Protein AF-A0A662CMB0-F1 (afdb_monomer_lite)

Structure (mmCIF, N/CA/C/O backbone):
data_AF-A0A662CMB0-F1
#
_entry.id   AF-A0A662CMB0-F1
#
loop_
_atom_site.group_PDB
_atom_site.id
_atom_site.type_symbol
_atom_site.label_atom_id
_atom_site.label_alt_id
_atom_site.label_comp_id
_atom_site.label_asym_id
_atom_site.label_entity_id
_atom_site.label_seq_id
_atom_site.pdbx_PDB_ins_code
_atom_site.Cartn_x
_atom_site.Cartn_y
_atom_site.Cartn_z
_atom_site.occupancy
_atom_site.B_iso_or_equiv
_atom_site.auth_seq_id
_atom_site.auth_comp_id
_atom_site.auth_asym_id
_atom_site.auth_atom_id
_atom_site.pdbx_PDB_model_num
ATOM 1 N N . MET A 1 1 ? -3.587 -5.339 14.484 1.00 91.12 1 MET A N 1
ATOM 2 C CA . MET A 1 1 ? -3.852 -4.414 15.624 1.00 91.12 1 MET A CA 1
ATOM 3 C C . MET A 1 1 ? -4.911 -3.403 15.194 1.00 91.12 1 MET A C 1
ATOM 5 O O . MET A 1 1 ? -4.825 -2.959 14.062 1.00 91.12 1 MET A O 1
ATOM 9 N N . GLU A 1 2 ? -5.886 -3.033 16.033 1.00 95.62 2 GLU A N 1
ATOM 10 C CA . GLU A 1 2 ? -6.926 -2.035 15.696 1.00 95.62 2 GLU A CA 1
ATOM 11 C C . GLU A 1 2 ? -7.067 -0.970 16.797 1.00 95.62 2 GLU A C 1
ATOM 13 O O . GLU A 1 2 ? -7.008 -1.289 17.985 1.00 95.62 2 GLU A O 1
ATOM 18 N N . LYS A 1 3 ? -7.257 0.295 16.406 1.00 97.94 3 LYS A N 1
ATOM 19 C CA . LYS A 1 3 ? -7.495 1.449 17.289 1.00 97.94 3 LYS A CA 1
ATOM 20 C C . LYS A 1 3 ? -8.623 2.316 16.724 1.00 97.94 3 LYS A C 1
ATOM 22 O O . LYS A 1 3 ? -8.613 2.644 15.542 1.00 97.94 3 LYS A O 1
ATOM 27 N N . LYS A 1 4 ? -9.555 2.754 17.577 1.00 98.00 4 LYS A N 1
ATOM 28 C CA . LYS A 1 4 ? -10.566 3.768 17.228 1.00 98.00 4 LYS A CA 1
ATOM 29 C C . LYS A 1 4 ? -10.103 5.171 17.625 1.00 98.00 4 LYS A C 1
ATOM 31 O O . LYS A 1 4 ? -9.607 5.362 18.733 1.00 98.00 4 LYS A O 1
ATOM 36 N N . LEU A 1 5 ? -10.309 6.140 16.736 1.00 96.88 5 LEU A N 1
ATOM 37 C CA . LEU A 1 5 ? -10.034 7.568 16.909 1.00 96.88 5 LEU A CA 1
ATOM 38 C C . LEU A 1 5 ? -11.304 8.356 16.542 1.00 96.88 5 LEU A C 1
ATOM 40 O O . LEU A 1 5 ? -11.533 8.706 15.384 1.00 96.88 5 LEU A O 1
ATOM 44 N N . GLY A 1 6 ? -12.186 8.589 17.516 1.00 96.62 6 GLY A N 1
ATOM 45 C CA . GLY A 1 6 ? -13.508 9.171 17.254 1.00 96.62 6 GLY A CA 1
ATOM 46 C C . GLY A 1 6 ? -14.345 8.269 16.337 1.00 96.62 6 GLY A C 1
ATOM 47 O O . GLY A 1 6 ? -14.654 7.136 16.702 1.00 96.62 6 GLY A O 1
ATOM 48 N N . LYS A 1 7 ? -14.698 8.764 15.142 1.00 97.38 7 LYS A N 1
ATOM 49 C CA . LYS A 1 7 ? -15.419 7.990 14.110 1.00 97.38 7 LYS A CA 1
ATOM 50 C C . LYS A 1 7 ? -14.499 7.138 13.223 1.00 97.38 7 LYS A C 1
ATOM 52 O O . LYS A 1 7 ? -14.997 6.301 12.478 1.00 97.38 7 LYS A O 1
ATOM 57 N N . LEU A 1 8 ? -13.183 7.347 13.283 1.00 97.31 8 LEU A N 1
ATOM 58 C CA . LEU A 1 8 ? -12.203 6.628 12.472 1.00 97.31 8 LEU A CA 1
ATOM 59 C C . LEU A 1 8 ? -11.800 5.314 13.156 1.00 97.31 8 LEU A C 1
ATOM 61 O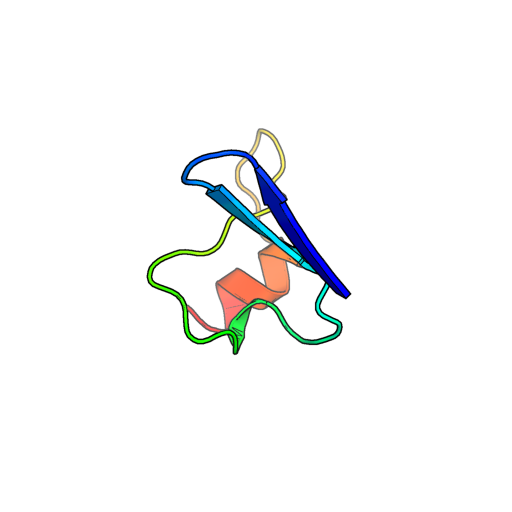 O . LEU A 1 8 ? -11.539 5.299 14.359 1.00 97.31 8 LEU A O 1
ATOM 65 N N . SER A 1 9 ? -11.689 4.229 12.389 1.00 97.44 9 SER A N 1
ATOM 66 C CA . SER A 1 9 ? -10.968 3.025 12.815 1.00 97.44 9 SER A CA 1
ATOM 67 C C . SER A 1 9 ? -9.669 2.894 12.024 1.00 97.44 9 SER A C 1
ATOM 69 O O . SER A 1 9 ? -9.666 3.033 10.803 1.00 97.44 9 SER A O 1
ATOM 71 N N . VAL A 1 10 ? -8.570 2.634 12.728 1.00 97.75 10 VAL A N 1
ATOM 72 C CA . VAL A 1 10 ? -7.242 2.402 12.160 1.00 97.75 10 VAL A CA 1
ATOM 73 C C . VAL A 1 10 ? -6.836 0.969 12.467 1.00 97.75 10 VAL A C 1
ATOM 75 O O . VAL A 1 10 ? -6.762 0.571 13.632 1.00 97.75 10 VAL A O 1
ATOM 78 N N . LYS A 1 11 ? -6.551 0.197 11.419 1.00 97.25 11 LYS A N 1
ATOM 79 C CA . LYS A 1 11 ? -6.135 -1.204 11.503 1.00 97.25 11 LYS A CA 1
ATOM 80 C C . LYS A 1 11 ? -4.750 -1.371 10.890 1.00 97.25 11 LYS A C 1
ATOM 82 O O . LYS A 1 11 ? -4.501 -0.897 9.789 1.00 97.25 11 LYS A O 1
ATOM 87 N N . LEU A 1 12 ? -3.876 -2.081 11.593 1.00 97.25 12 LEU A N 1
ATOM 88 C CA . LEU A 1 12 ? -2.658 -2.659 11.038 1.00 97.25 12 LEU A CA 1
ATOM 89 C C . LEU A 1 12 ? -2.960 -4.096 10.619 1.00 97.25 12 LEU A C 1
ATOM 91 O O . LEU A 1 12 ? -3.381 -4.899 11.464 1.00 97.25 12 LEU A O 1
ATOM 95 N N . ALA A 1 13 ? -2.716 -4.385 9.345 1.00 95.62 13 ALA A N 1
ATOM 96 C CA . ALA A 1 13 ? -2.850 -5.695 8.729 1.00 95.62 13 ALA A CA 1
ATOM 97 C C . ALA A 1 13 ? -1.544 -6.070 8.018 1.00 95.62 13 ALA A C 1
ATOM 99 O O . ALA A 1 13 ? -0.849 -5.200 7.495 1.00 95.62 13 ALA A O 1
ATOM 100 N N . GLU A 1 14 ? -1.236 -7.361 8.007 1.00 98.06 14 GLU A N 1
ATOM 101 C CA . GLU A 1 14 ? -0.169 -7.955 7.205 1.00 98.06 14 GLU A CA 1
ATOM 102 C C . GLU A 1 14 ? -0.822 -8.720 6.049 1.00 98.06 14 GLU A C 1
ATOM 104 O O . GLU A 1 14 ? -1.767 -9.477 6.275 1.00 98.06 14 GLU A O 1
ATOM 109 N N . GLY A 1 15 ? -0.366 -8.490 4.818 1.00 96.75 15 GLY A N 1
ATOM 110 C CA . GLY A 1 15 ? -0.925 -9.131 3.628 1.00 96.75 15 GLY A CA 1
ATOM 111 C C . GLY A 1 15 ? -0.682 -8.342 2.341 1.00 96.75 15 GLY A C 1
ATOM 112 O O . GLY A 1 15 ? 0.062 -7.360 2.329 1.00 96.75 15 GLY A O 1
ATOM 113 N N . ASP A 1 16 ? -1.329 -8.780 1.259 1.00 97.81 16 ASP A N 1
ATOM 114 C CA . ASP A 1 16 ? -1.332 -8.095 -0.037 1.00 97.81 16 ASP A CA 1
ATOM 115 C C . ASP A 1 16 ? -2.482 -7.077 -0.092 1.00 97.81 16 ASP A C 1
ATOM 117 O O . ASP A 1 16 ? -3.655 -7.437 0.016 1.00 97.81 16 ASP A O 1
ATOM 121 N N . ILE A 1 17 ? -2.149 -5.794 -0.269 1.00 97.12 17 ILE A N 1
ATOM 122 C CA . ILE A 1 17 ? -3.136 -4.706 -0.325 1.00 97.12 17 ILE A CA 1
ATOM 123 C C . ILE A 1 17 ? -4.142 -4.875 -1.476 1.00 97.12 17 ILE A C 1
ATOM 125 O O . ILE A 1 17 ? -5.253 -4.361 -1.381 1.00 97.12 17 ILE A O 1
ATOM 129 N N . THR A 1 18 ? -3.775 -5.597 -2.541 1.00 97.44 18 THR A N 1
ATOM 130 C CA . THR A 1 18 ? -4.636 -5.821 -3.715 1.00 97.44 18 THR A CA 1
ATOM 131 C C . THR A 1 18 ? -5.766 -6.819 -3.466 1.00 97.44 18 THR A C 1
ATOM 133 O O . THR A 1 18 ? -6.707 -6.868 -4.250 1.00 97.44 18 THR A O 1
ATOM 136 N N . GLU A 1 19 ? -5.710 -7.566 -2.362 1.00 97.56 19 GLU A N 1
ATOM 137 C CA . GLU A 1 19 ? -6.699 -8.585 -1.982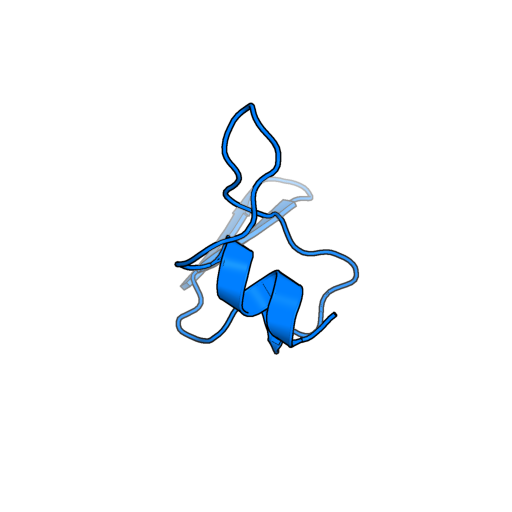 1.00 97.56 19 GLU A CA 1
ATOM 138 C C . GLU A 1 19 ? -7.582 -8.138 -0.800 1.00 97.56 19 GLU A C 1
ATOM 140 O O . GLU A 1 19 ? -8.405 -8.903 -0.293 1.00 97.56 19 GLU A O 1
ATOM 145 N N . LEU A 1 20 ? -7.409 -6.906 -0.306 1.00 96.62 20 LEU A N 1
ATOM 146 C CA . LEU A 1 20 ? -8.189 -6.405 0.824 1.00 96.62 20 LEU A CA 1
ATOM 147 C C . LEU A 1 20 ? -9.625 -6.071 0.403 1.00 96.62 20 LEU A C 1
ATOM 149 O O . LEU A 1 20 ? -9.855 -5.310 -0.534 1.00 96.62 20 LEU A O 1
ATOM 153 N N . ALA A 1 21 ? -10.599 -6.567 1.168 1.00 96.00 21 ALA A N 1
ATOM 154 C CA . ALA A 1 21 ? -12.007 -6.211 1.018 1.00 96.00 21 ALA A CA 1
ATOM 155 C C . ALA A 1 21 ? -12.266 -4.791 1.557 1.00 96.00 21 ALA A C 1
ATOM 157 O O . ALA A 1 21 ? -12.571 -4.597 2.736 1.00 96.00 21 ALA A O 1
ATOM 158 N N . THR A 1 22 ? -12.096 -3.792 0.694 1.00 96.25 22 THR A N 1
ATOM 159 C CA . THR A 1 22 ? -12.301 -2.367 0.981 1.00 96.25 22 THR A CA 1
ATOM 160 C C . THR A 1 22 ? -12.797 -1.652 -0.274 1.00 96.25 22 THR A C 1
ATOM 162 O O . THR A 1 22 ? -12.549 -2.112 -1.387 1.00 96.25 22 THR A O 1
ATOM 165 N N . ASP A 1 23 ? -13.468 -0.514 -0.108 1.00 98.31 23 ASP A N 1
ATOM 166 C CA . ASP A 1 23 ? -14.016 0.257 -1.231 1.00 98.31 23 ASP A CA 1
ATOM 167 C C . ASP A 1 23 ? -12.919 0.908 -2.092 1.00 98.31 23 ASP A C 1
ATOM 169 O O . ASP A 1 23 ? -13.101 1.133 -3.287 1.00 98.31 23 ASP A O 1
ATOM 173 N N . ALA A 1 24 ? -11.772 1.229 -1.484 1.00 97.88 24 ALA A N 1
ATOM 174 C CA . ALA A 1 24 ? -10.623 1.824 -2.159 1.00 97.88 24 ALA A CA 1
ATOM 175 C C . ALA A 1 24 ? -9.299 1.487 -1.455 1.00 97.88 24 ALA A C 1
ATOM 177 O O . ALA A 1 24 ? -9.255 1.292 -0.236 1.00 97.88 24 ALA A O 1
ATOM 178 N N . ILE A 1 25 ? -8.210 1.492 -2.230 1.00 97.44 25 ILE A N 1
ATOM 179 C CA . ILE A 1 25 ? -6.828 1.353 -1.754 1.00 97.44 25 ILE A CA 1
ATOM 180 C C . ILE A 1 25 ? -5.981 2.545 -2.209 1.00 97.44 25 ILE A C 1
ATOM 182 O O . ILE A 1 25 ? -6.238 3.149 -3.250 1.00 97.44 25 ILE A O 1
ATOM 186 N N . VAL A 1 26 ? -4.953 2.886 -1.431 1.00 97.50 26 VAL A N 1
ATOM 187 C CA . VAL A 1 26 ? -4.024 3.980 -1.753 1.00 97.50 26 VAL A CA 1
ATOM 188 C C . VAL A 1 26 ? -2.764 3.411 -2.399 1.00 97.50 26 VAL A C 1
ATOM 190 O O . VAL A 1 26 ? -2.152 2.484 -1.874 1.00 97.50 26 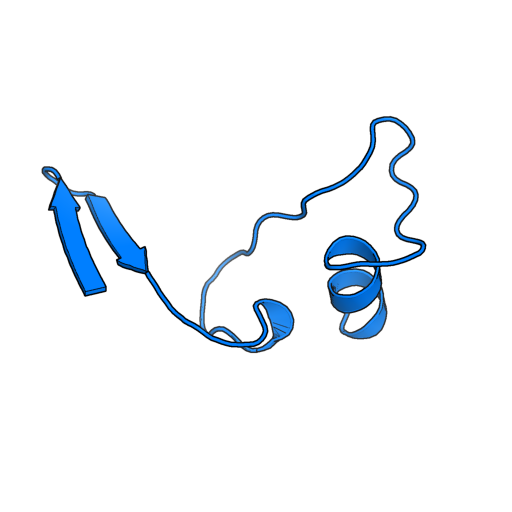VAL A O 1
ATOM 193 N N . ASN A 1 27 ? -2.351 3.994 -3.523 1.00 97.19 27 ASN A N 1
ATOM 194 C CA . ASN A 1 27 ? -1.120 3.625 -4.216 1.00 97.19 27 ASN A CA 1
ATOM 195 C C . ASN A 1 27 ? 0.071 4.473 -3.732 1.00 97.19 27 ASN A C 1
ATOM 197 O O . ASN A 1 27 ? 0.010 5.703 -3.771 1.00 97.19 27 ASN A O 1
ATOM 201 N N . ALA A 1 28 ? 1.184 3.832 -3.365 1.00 96.81 28 ALA A N 1
ATOM 202 C CA . ALA A 1 28 ? 2.464 4.517 -3.178 1.00 96.81 28 ALA A CA 1
ATOM 203 C C . ALA A 1 28 ? 3.150 4.729 -4.543 1.00 96.81 28 ALA A C 1
ATOM 205 O O . ALA A 1 28 ? 3.981 3.930 -4.981 1.00 96.81 28 ALA A O 1
ATOM 206 N N . ALA A 1 29 ? 2.750 5.797 -5.238 1.00 96.38 29 ALA A N 1
ATOM 207 C CA . ALA A 1 29 ? 3.243 6.157 -6.566 1.00 96.38 29 ALA A CA 1
ATOM 208 C C . ALA A 1 29 ? 4.466 7.095 -6.529 1.00 96.38 29 ALA A C 1
ATOM 210 O O . ALA A 1 29 ? 4.839 7.637 -5.491 1.00 96.38 29 ALA A O 1
ATOM 211 N N . ASN A 1 30 ? 5.058 7.325 -7.702 1.00 95.75 30 ASN A N 1
ATOM 212 C CA . ASN A 1 30 ? 5.982 8.433 -7.954 1.00 95.75 30 ASN A CA 1
ATOM 213 C C . ASN A 1 30 ? 5.265 9.587 -8.680 1.00 95.75 30 ASN A C 1
ATOM 215 O O . ASN A 1 30 ? 4.157 9.430 -9.190 1.00 95.75 30 ASN A O 1
ATOM 219 N N . ASN A 1 31 ? 5.930 10.738 -8.771 1.00 97.62 31 ASN A N 1
ATOM 220 C CA . ASN A 1 31 ? 5.436 11.950 -9.438 1.00 97.62 31 ASN A CA 1
ATOM 221 C C . ASN A 1 31 ? 5.259 11.830 -10.965 1.00 97.62 31 ASN A C 1
ATOM 223 O O . ASN A 1 31 ? 4.643 12.704 -11.565 1.00 97.62 31 ASN A O 1
ATOM 227 N N . HIS A 1 32 ? 5.780 10.773 -11.591 1.00 96.56 32 HIS A N 1
ATOM 228 C CA . HIS A 1 32 ? 5.615 10.502 -13.023 1.00 96.56 32 HIS A CA 1
ATOM 229 C C . HIS A 1 32 ? 4.483 9.499 -13.302 1.00 96.56 32 HIS A C 1
ATOM 231 O O . HIS A 1 32 ? 4.288 9.103 -14.448 1.00 96.56 32 HIS A O 1
ATOM 237 N N . PHE A 1 33 ? 3.766 9.045 -12.265 1.00 92.69 33 PHE A N 1
ATOM 238 C CA . PHE A 1 33 ? 2.707 8.031 -12.344 1.00 92.69 33 PHE A CA 1
ATOM 239 C C . PHE A 1 33 ? 3.131 6.697 -12.988 1.00 92.69 33 PHE A C 1
ATOM 241 O O . PHE A 1 33 ? 2.290 5.892 -13.391 1.00 92.69 33 PHE A O 1
ATOM 248 N N . TRP A 1 34 ? 4.433 6.398 -13.048 1.00 95.94 34 TRP A N 1
ATOM 249 C CA . TRP A 1 34 ? 4.903 5.119 -13.576 1.00 95.94 34 TRP A CA 1
ATOM 250 C C . TRP A 1 34 ? 4.814 4.023 -12.510 1.00 95.94 34 TRP A C 1
ATOM 252 O O . TRP A 1 34 ? 5.531 4.030 -11.513 1.00 95.94 34 TRP A O 1
ATOM 262 N N . MET A 1 35 ? 3.966 3.029 -12.758 1.00 96.38 35 MET A N 1
ATOM 263 C CA . MET A 1 35 ? 3.771 1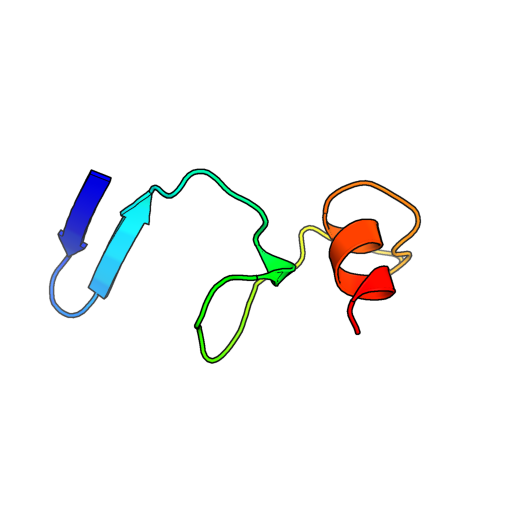.849 -11.910 1.00 96.38 35 MET A CA 1
ATOM 264 C C . MET A 1 35 ? 4.623 0.655 -12.388 1.00 96.38 35 MET A C 1
ATOM 266 O O . MET A 1 35 ? 4.101 -0.309 -12.944 1.00 96.38 35 MET A O 1
ATOM 270 N N . GLY A 1 36 ? 5.951 0.748 -12.253 1.00 96.06 36 GLY A N 1
ATOM 271 C CA . GLY A 1 36 ? 6.889 -0.262 -12.776 1.00 96.06 36 GLY A CA 1
ATOM 272 C C . GLY A 1 36 ? 7.203 -1.431 -11.833 1.00 96.06 36 GLY A C 1
ATOM 273 O O . GLY A 1 36 ? 7.463 -2.539 -12.295 1.00 96.06 36 GLY A O 1
ATOM 274 N N . ALA A 1 37 ? 7.183 -1.204 -10.517 1.00 96.75 37 ALA A N 1
ATOM 275 C CA . ALA A 1 37 ? 7.574 -2.186 -9.502 1.00 96.75 37 ALA A CA 1
ATOM 276 C C . ALA A 1 37 ?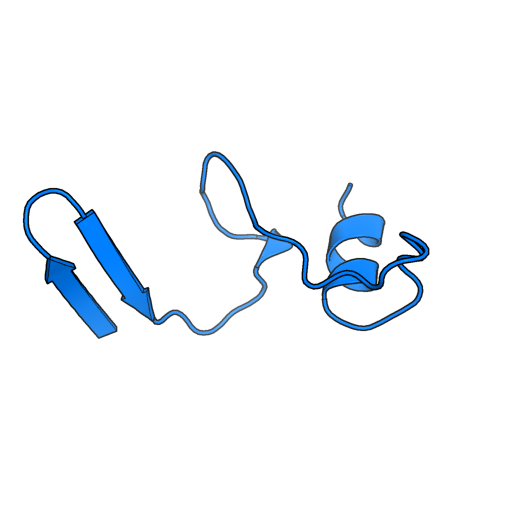 6.911 -1.889 -8.142 1.00 96.75 37 ALA A C 1
ATOM 278 O O . ALA A 1 37 ? 6.112 -0.957 -8.024 1.00 96.75 37 ALA A O 1
ATOM 279 N N . GLY A 1 38 ? 7.248 -2.681 -7.118 1.00 97.44 38 GLY A N 1
ATOM 280 C CA . GLY A 1 38 ? 6.743 -2.511 -5.753 1.00 97.44 38 GLY A CA 1
ATOM 281 C C . GLY A 1 38 ? 5.218 -2.603 -5.669 1.00 97.44 38 GLY A C 1
ATOM 282 O O . GLY A 1 38 ? 4.580 -3.256 -6.497 1.00 97.44 38 GLY A O 1
ATOM 283 N N . VAL A 1 39 ? 4.630 -1.916 -4.686 1.00 97.88 39 VAL A N 1
ATOM 284 C CA . VAL A 1 39 ? 3.172 -1.923 -4.483 1.00 97.88 39 VAL A CA 1
ATOM 285 C C . VAL A 1 39 ? 2.419 -1.319 -5.674 1.00 97.88 39 VAL A C 1
ATOM 287 O O . VAL A 1 39 ? 1.400 -1.860 -6.084 1.00 97.88 39 VAL A O 1
ATOM 290 N N . ALA A 1 40 ? 2.961 -0.273 -6.308 1.00 98.00 40 ALA A N 1
ATOM 291 C CA . ALA A 1 40 ? 2.363 0.323 -7.501 1.00 98.00 40 ALA A CA 1
ATOM 292 C C . ALA A 1 40 ? 2.284 -0.684 -8.657 1.00 98.00 40 ALA A C 1
ATOM 294 O O . ALA A 1 40 ? 1.252 -0.813 -9.309 1.00 98.00 40 ALA A O 1
ATOM 295 N N . GLY A 1 41 ? 3.360 -1.439 -8.891 1.00 97.94 41 GLY A N 1
ATOM 296 C CA . GLY A 1 41 ? 3.374 -2.509 -9.884 1.00 97.94 41 GLY A CA 1
ATOM 297 C C . GLY A 1 41 ? 2.423 -3.657 -9.536 1.00 97.94 41 GLY A C 1
ATOM 298 O O . GLY A 1 41 ? 1.775 -4.185 -10.434 1.00 97.94 41 GLY A O 1
ATOM 299 N N . ALA A 1 42 ? 2.309 -4.033 -8.258 1.00 98.19 42 ALA A N 1
ATOM 300 C CA . ALA A 1 42 ? 1.357 -5.055 -7.812 1.00 98.19 42 ALA A CA 1
ATOM 301 C C . ALA A 1 42 ? -0.096 -4.630 -8.081 1.00 98.19 42 ALA A C 1
ATOM 303 O O . ALA A 1 42 ? -0.845 -5.387 -8.693 1.00 98.19 42 ALA A O 1
ATOM 304 N N . ILE A 1 43 ? -0.451 -3.386 -7.741 1.00 98.06 43 ILE A N 1
ATOM 305 C CA . ILE A 1 43 ? -1.768 -2.799 -8.028 1.00 98.06 43 ILE A CA 1
ATOM 306 C C . ILE A 1 43 ? -2.042 -2.799 -9.540 1.00 98.06 43 ILE A C 1
ATOM 308 O O . ILE A 1 43 ? -3.078 -3.302 -9.961 1.00 98.06 43 ILE A O 1
ATOM 312 N N . LYS A 1 44 ? -1.093 -2.330 -10.370 1.00 97.31 44 LYS A N 1
ATOM 313 C CA . LYS A 1 44 ? -1.244 -2.311 -11.841 1.00 97.31 44 LYS A CA 1
ATOM 314 C C . LYS A 1 44 ? -1.410 -3.704 -12.456 1.00 97.31 44 LYS A C 1
AT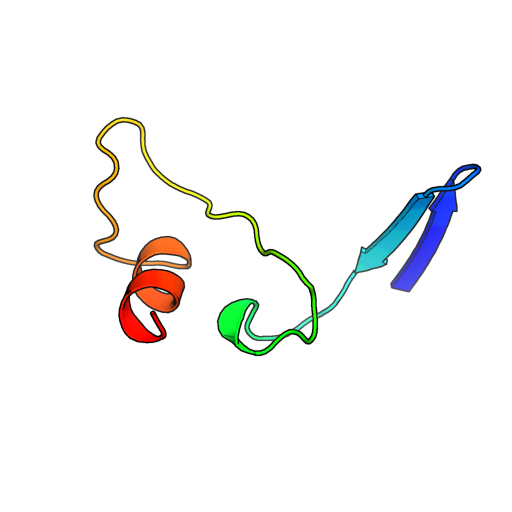OM 316 O O . LYS A 1 44 ? -1.948 -3.820 -13.542 1.00 97.31 44 LYS A O 1
ATOM 321 N N . LYS A 1 45 ? -0.871 -4.755 -11.837 1.00 97.56 45 LYS A N 1
ATOM 322 C CA . LYS A 1 45 ? -1.001 -6.128 -12.358 1.00 97.56 45 LYS A CA 1
ATOM 323 C C . LYS A 1 45 ? -2.365 -6.750 -12.056 1.00 97.56 45 LYS A C 1
ATOM 325 O O . LYS A 1 45 ? -2.736 -7.709 -12.725 1.00 97.56 45 LYS A O 1
ATOM 330 N N . LYS A 1 46 ? -3.039 -6.277 -11.007 1.00 96.44 46 LYS A N 1
ATOM 331 C CA . LYS A 1 46 ? -4.335 -6.786 -10.540 1.00 96.44 46 LYS A CA 1
ATOM 332 C C . LYS A 1 46 ? -5.514 -5.994 -11.115 1.00 96.44 46 LYS A C 1
ATOM 334 O O . LYS A 1 46 ? -6.592 -6.568 -11.244 1.00 96.44 46 LYS A O 1
ATOM 339 N N . GLY A 1 47 ? -5.294 -4.719 -11.451 1.00 80.25 47 GLY A N 1
ATOM 340 C CA . GLY A 1 47 ? -6.183 -3.866 -12.255 1.00 80.25 47 GLY A CA 1
ATOM 341 C C . GLY A 1 47 ? -5.499 -3.371 -13.521 1.00 80.25 47 GLY A C 1
ATOM 342 O O . GLY A 1 47 ? -5.677 -2.175 -13.838 1.00 80.25 47 GLY A O 1
#

Secondary structure (DSSP, 8-state):
-EEEETTEEEE---S-GGG--SS-------TT----SHHHHHHHHH-

Sequence (47 aa):
MEKKLGKLSVKLAEGDITELATDAIVNAANNHFWMGAGVAGAIKKKG

Radius of gyration: 13.14 Å; chains: 1; bounding box: 23×21×31 Å

Foldseek 3Di:
DWDDDPPDIDDDDDDQQLPDPDPDDDDPADPVRDQDDDNSVVNVVSD

pLDDT: mean 96.56, std 2.73, range [80.25, 98.31]